Protein AF-A0A381UZU6-F1 (afdb_monomer_lite)

pLDDT: mean 80.6, std 13.65, range [43.84, 97.06]

Sequence (121 aa):
MTYFNIRTIEKYFTLFVFISLVFLPATEVITRFFGTTGVTASSVLVQHFTLWIGFAGAVIAARRNKLLSLTTEPLFEAESKINWFNFIGKVTTIFIVLALAYGSWELVKIEMDYPVDIAPL

Secondary structure (DSSP, 8-state):
---HHHHHHHHHHHHHHHHHHHHHHHHHHHHHHTTPPP-TTHHHHHHHHHHHHHHHHHHHHHHTT----S-SS-TT---SS--HHHHHHHHHHHHHHHHHHHHHHHHHHHHHH-TT-S---

Radius of gyration: 21.88 Å; chains: 1; bounding box: 54×37×60 Å

Structure (mmCIF, N/CA/C/O backbone):
data_AF-A0A381UZU6-F1
#
_entry.id   AF-A0A381UZU6-F1
#
loop_
_atom_site.group_PDB
_atom_site.id
_atom_site.type_symbol
_atom_site.label_atom_id
_atom_site.label_alt_id
_atom_site.label_comp_id
_atom_site.label_asym_id
_atom_site.label_entity_id
_atom_site.label_seq_id
_atom_site.pdbx_PDB_ins_code
_atom_site.Cartn_x
_atom_site.Cartn_y
_atom_site.Cartn_z
_atom_site.occupancy
_atom_site.B_iso_or_equiv
_atom_site.auth_seq_id
_atom_site.auth_comp_id
_atom_site.auth_asym_id
_atom_site.auth_atom_id
_atom_site.pdbx_PDB_model_num
ATOM 1 N N . MET A 1 1 ? -36.060 -11.513 -5.217 1.00 48.06 1 MET A N 1
ATOM 2 C CA . MET A 1 1 ? -35.441 -11.450 -6.558 1.00 48.06 1 MET A CA 1
ATOM 3 C C . MET A 1 1 ? -34.069 -10.768 -6.449 1.00 48.06 1 MET A C 1
ATOM 5 O O . MET A 1 1 ? -33.993 -9.717 -5.835 1.00 48.06 1 MET A O 1
ATOM 9 N N . THR A 1 2 ? -33.011 -11.364 -7.020 1.00 52.03 2 THR A N 1
ATOM 10 C CA . THR A 1 2 ? -31.786 -10.672 -7.512 1.00 52.03 2 THR A CA 1
ATOM 11 C C . THR A 1 2 ? -30.634 -10.252 -6.560 1.00 52.03 2 THR A C 1
ATOM 13 O O . THR A 1 2 ? -29.916 -9.310 -6.866 1.00 52.03 2 THR A O 1
ATOM 16 N N . TYR A 1 3 ? -30.319 -10.979 -5.476 1.00 56.62 3 TYR A N 1
ATOM 17 C CA . TYR A 1 3 ? -29.044 -10.761 -4.733 1.00 56.62 3 TYR A CA 1
ATOM 18 C C . TYR A 1 3 ? -27.857 -11.616 -5.218 1.00 56.62 3 TYR A C 1
ATOM 20 O O . TYR A 1 3 ? -26.728 -11.448 -4.749 1.00 56.62 3 TYR A O 1
ATOM 28 N N . PHE A 1 4 ? -28.098 -12.547 -6.143 1.00 59.22 4 PHE A N 1
ATOM 29 C CA . PHE A 1 4 ? -27.107 -13.550 -6.544 1.00 59.22 4 PHE A CA 1
ATOM 30 C C . PHE A 1 4 ? -26.030 -12.996 -7.494 1.00 59.22 4 PHE A C 1
ATOM 32 O O . PHE A 1 4 ? -24.890 -13.445 -7.441 1.00 59.22 4 PHE A O 1
ATOM 39 N N . ASN A 1 5 ? -26.344 -11.975 -8.303 1.00 70.69 5 ASN A N 1
ATOM 40 C CA . ASN A 1 5 ? -25.424 -11.512 -9.348 1.00 70.69 5 ASN A CA 1
ATOM 41 C C . ASN A 1 5 ? -24.385 -10.491 -8.848 1.00 70.69 5 ASN A C 1
ATOM 43 O O . ASN A 1 5 ? -23.218 -10.559 -9.213 1.00 70.69 5 ASN A O 1
ATOM 47 N N . ILE A 1 6 ? -24.768 -9.597 -7.929 1.00 77.44 6 ILE A N 1
ATOM 48 C CA . ILE A 1 6 ? -23.896 -8.508 -7.444 1.00 77.44 6 ILE A CA 1
ATOM 49 C C . ILE A 1 6 ? -22.614 -9.055 -6.792 1.00 77.44 6 ILE A C 1
ATOM 51 O O . ILE A 1 6 ? -21.520 -8.563 -7.039 1.00 77.44 6 ILE A O 1
ATOM 55 N N . ARG A 1 7 ? -22.722 -10.143 -6.014 1.00 81.00 7 ARG A N 1
ATOM 56 C CA . ARG A 1 7 ? -21.568 -10.797 -5.358 1.00 81.00 7 ARG A CA 1
ATOM 57 C C . ARG A 1 7 ? -20.568 -11.366 -6.357 1.00 81.00 7 ARG A C 1
ATOM 59 O O . ARG A 1 7 ? -19.368 -11.370 -6.103 1.00 81.00 7 ARG A O 1
ATOM 66 N N . THR A 1 8 ? -21.089 -11.924 -7.436 1.00 83.94 8 THR A N 1
ATOM 67 C CA . THR A 1 8 ? -20.306 -12.580 -8.474 1.00 83.94 8 THR A CA 1
ATOM 68 C C . THR A 1 8 ? -19.614 -11.523 -9.331 1.00 83.94 8 THR A C 1
ATOM 70 O O . THR A 1 8 ? -18.411 -11.618 -9.550 1.00 83.94 8 THR A O 1
ATOM 73 N N . ILE A 1 9 ? -20.335 -10.456 -9.686 1.00 88.06 9 ILE A N 1
ATOM 74 C CA . ILE A 1 9 ? -19.809 -9.293 -10.410 1.00 88.06 9 ILE A CA 1
ATOM 75 C C . ILE A 1 9 ? -18.676 -8.614 -9.634 1.00 88.06 9 ILE A C 1
ATOM 77 O O . ILE A 1 9 ? -17.606 -8.425 -10.199 1.00 88.06 9 ILE A O 1
ATOM 81 N N . GLU A 1 10 ? -18.864 -8.308 -8.343 1.00 87.62 10 GLU A N 1
ATOM 82 C CA . GLU A 1 10 ? -17.818 -7.697 -7.505 1.00 87.62 10 GLU A CA 1
ATOM 83 C C . GLU A 1 10 ? -16.537 -8.541 -7.492 1.00 87.62 10 GLU A C 1
ATOM 85 O O . GLU A 1 10 ? -15.450 -8.021 -7.719 1.00 87.62 10 GLU A O 1
ATOM 90 N N . LYS A 1 11 ? -16.658 -9.860 -7.286 1.00 89.19 11 LYS A N 1
ATOM 91 C CA . LYS A 1 11 ? -15.505 -10.773 -7.262 1.00 89.19 11 LYS A CA 1
ATOM 92 C C . LYS A 1 11 ? -14.768 -10.813 -8.595 1.00 89.19 11 LYS A C 1
ATOM 94 O O . LYS A 1 11 ? -13.542 -10.747 -8.601 1.00 89.19 11 LYS A O 1
ATOM 99 N N . TYR A 1 12 ? -15.496 -10.939 -9.705 1.00 92.62 12 TYR A N 1
ATOM 100 C CA . TYR A 1 12 ? -14.885 -10.962 -11.033 1.00 92.62 12 TYR A CA 1
ATOM 101 C C . TYR A 1 12 ? -14.254 -9.618 -11.389 1.00 92.62 12 TYR A C 1
ATOM 103 O O . TYR A 1 12 ? -13.160 -9.603 -11.942 1.00 92.62 12 TYR A O 1
ATOM 111 N N . PHE A 1 13 ? -14.887 -8.505 -11.012 1.00 92.81 13 PHE A N 1
ATOM 112 C CA . PHE A 1 13 ? -14.322 -7.171 -11.179 1.00 92.81 13 PHE A CA 1
ATOM 113 C C . PHE A 1 13 ? -13.016 -7.014 -10.390 1.00 92.81 13 PHE A C 1
ATOM 115 O O . PHE A 1 13 ? -11.993 -6.665 -10.972 1.00 92.81 13 PHE A O 1
ATOM 122 N N . THR A 1 14 ? -13.003 -7.348 -9.094 1.00 92.88 14 THR A N 1
ATOM 123 C CA . THR A 1 14 ? -11.779 -7.299 -8.276 1.00 92.88 14 THR A CA 1
ATOM 124 C C . THR A 1 14 ? -10.683 -8.195 -8.844 1.00 92.88 14 THR A C 1
ATOM 126 O O . THR A 1 14 ? -9.535 -7.772 -8.929 1.00 92.88 14 THR A O 1
ATOM 129 N N . LEU A 1 15 ? -11.025 -9.416 -9.265 1.00 94.31 15 LEU A N 1
ATOM 130 C CA . LEU A 1 15 ? -10.067 -10.343 -9.865 1.00 94.31 15 LEU A CA 1
ATOM 131 C C . LEU A 1 15 ? -9.479 -9.783 -11.167 1.00 94.31 15 LEU A C 1
ATOM 133 O O . LEU A 1 15 ? -8.271 -9.850 -11.368 1.00 94.31 15 LEU A O 1
ATOM 137 N N . PHE A 1 16 ? -10.315 -9.204 -12.028 1.00 94.56 16 PHE A N 1
ATOM 138 C CA . PHE A 1 16 ? -9.888 -8.594 -13.283 1.00 94.56 16 PHE A CA 1
ATOM 139 C C . PHE A 1 16 ? -8.922 -7.425 -13.058 1.00 94.56 16 PHE A C 1
ATOM 141 O O . PHE A 1 16 ? -7.861 -7.369 -13.685 1.00 94.56 16 PHE A O 1
ATOM 148 N N . VAL A 1 17 ? -9.251 -6.520 -12.130 1.00 93.94 17 VAL A N 1
ATOM 149 C CA . VAL A 1 17 ? -8.368 -5.401 -11.770 1.00 93.94 17 VAL A CA 1
ATOM 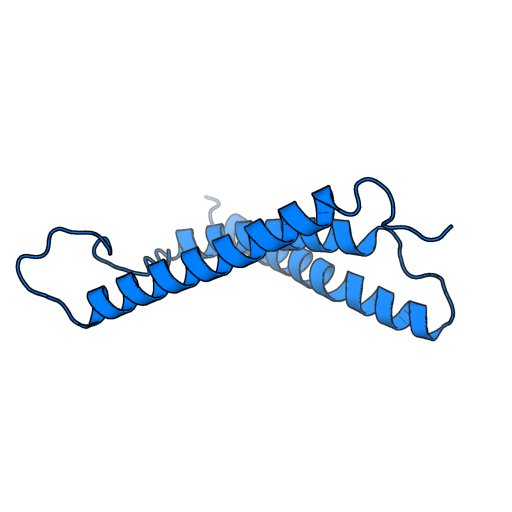150 C C . VAL A 1 17 ? -7.054 -5.929 -11.186 1.00 93.94 17 VAL A C 1
ATOM 152 O O . VAL A 1 17 ? -5.993 -5.403 -11.503 1.00 93.94 17 VAL A O 1
ATOM 155 N N . PHE A 1 18 ? -7.096 -7.000 -10.388 1.00 94.06 18 PHE A N 1
ATOM 156 C CA . PHE A 1 18 ? -5.910 -7.555 -9.734 1.00 94.06 18 PHE A CA 1
ATOM 157 C C . PHE A 1 18 ? -4.965 -8.187 -10.752 1.00 94.06 18 PHE A C 1
ATOM 159 O O . PHE A 1 18 ? -3.767 -7.916 -10.746 1.00 94.06 18 PHE A O 1
ATOM 166 N N . ILE A 1 19 ? -5.517 -8.986 -11.667 1.00 95.38 19 ILE A N 1
ATOM 167 C CA . ILE A 1 19 ? -4.758 -9.554 -12.779 1.00 95.38 19 ILE A CA 1
ATOM 168 C C . ILE A 1 19 ? -4.149 -8.426 -13.612 1.00 95.38 19 ILE A C 1
ATOM 170 O O . ILE A 1 19 ? -2.960 -8.482 -13.898 1.00 95.38 19 ILE A O 1
ATOM 174 N N . SER A 1 20 ? -4.914 -7.381 -13.938 1.00 91.75 20 SER A N 1
ATOM 175 C CA . SER A 1 20 ? -4.403 -6.232 -14.699 1.00 91.75 20 SER A CA 1
ATOM 176 C C . SER A 1 20 ? -3.251 -5.526 -13.975 1.00 91.75 20 SER A C 1
ATOM 178 O O . SER A 1 20 ? -2.224 -5.249 -14.589 1.00 91.75 20 SER A O 1
ATOM 180 N N . LEU A 1 21 ? -3.379 -5.304 -12.662 1.00 93.19 21 LEU A N 1
ATOM 181 C CA . LEU A 1 21 ? -2.355 -4.683 -11.818 1.00 93.19 21 LEU A CA 1
ATOM 182 C C . LEU A 1 21 ? -1.044 -5.472 -11.788 1.00 93.19 21 LEU A C 1
ATOM 184 O O . LEU A 1 21 ? 0.021 -4.867 -11.778 1.00 93.19 21 LEU A O 1
ATOM 188 N N . VAL A 1 22 ? -1.113 -6.805 -11.762 1.00 92.19 22 VAL A N 1
ATOM 189 C CA . VAL A 1 22 ? 0.075 -7.673 -11.732 1.00 92.19 22 VAL A CA 1
ATOM 190 C C . VAL A 1 22 ? 0.663 -7.855 -13.131 1.00 92.19 22 VAL A C 1
ATOM 192 O O . VAL A 1 22 ? 1.879 -7.844 -13.312 1.00 92.19 22 VAL A O 1
ATOM 195 N N . PHE A 1 23 ? -0.196 -8.016 -14.135 1.00 92.06 23 PHE A N 1
ATOM 196 C CA . PHE A 1 23 ? 0.207 -8.331 -15.501 1.00 92.06 23 PHE A CA 1
ATOM 197 C C . PHE A 1 23 ? 0.925 -7.169 -16.188 1.00 92.06 23 PHE A C 1
ATOM 199 O O . PHE A 1 23 ? 1.850 -7.388 -16.969 1.00 92.06 23 PHE A O 1
ATOM 206 N N . LEU A 1 24 ? 0.520 -5.938 -15.889 1.00 88.56 24 LEU A N 1
ATOM 207 C CA . LEU A 1 24 ? 1.049 -4.731 -16.513 1.00 88.56 24 LEU A CA 1
ATOM 208 C C . LEU A 1 24 ? 2.555 -4.515 -16.219 1.00 88.56 24 LEU A C 1
ATOM 210 O O . LEU A 1 24 ? 3.329 -4.490 -17.179 1.00 88.56 24 LEU A O 1
ATOM 214 N N . PRO A 1 25 ? 3.026 -4.500 -14.954 1.00 86.62 25 PRO A N 1
ATOM 215 C CA . PRO A 1 25 ? 4.457 -4.434 -14.653 1.00 86.62 25 PRO A CA 1
ATOM 216 C C . PRO A 1 25 ? 5.202 -5.727 -15.024 1.00 86.62 25 PRO A C 1
ATOM 218 O O . PRO A 1 25 ? 6.361 -5.666 -15.426 1.00 86.62 25 PRO A O 1
ATOM 221 N N . ALA A 1 26 ? 4.561 -6.902 -14.949 1.00 88.81 26 ALA A N 1
ATOM 222 C CA . ALA A 1 26 ? 5.189 -8.156 -15.378 1.00 88.81 26 ALA A CA 1
ATOM 223 C C . ALA A 1 26 ? 5.526 -8.137 -16.878 1.00 88.81 26 ALA A C 1
ATOM 225 O O . ALA A 1 26 ? 6.629 -8.506 -17.279 1.00 88.81 26 ALA A O 1
ATOM 226 N N . THR A 1 27 ? 4.597 -7.647 -17.700 1.00 87.62 27 THR A N 1
ATOM 227 C CA . THR A 1 27 ? 4.813 -7.479 -19.139 1.00 87.62 27 THR A CA 1
ATOM 228 C C . THR A 1 27 ? 5.889 -6.436 -19.405 1.00 87.62 27 THR A C 1
ATOM 230 O O . THR A 1 27 ? 6.757 -6.686 -20.230 1.00 87.62 27 THR A O 1
ATOM 233 N N . GLU A 1 28 ? 5.902 -5.318 -18.674 1.00 84.81 28 GLU A N 1
ATOM 234 C CA . GLU A 1 28 ? 6.940 -4.288 -18.811 1.00 84.81 28 GLU A CA 1
ATOM 235 C C . GLU A 1 28 ? 8.356 -4.839 -18.568 1.00 84.81 28 GLU A C 1
ATOM 237 O O . GLU A 1 28 ? 9.293 -4.534 -19.312 1.00 84.81 28 GLU A O 1
ATOM 242 N N . VAL A 1 29 ? 8.519 -5.687 -17.547 1.00 86.44 29 VAL A N 1
ATOM 243 C CA . VAL A 1 29 ? 9.792 -6.361 -17.262 1.00 86.44 29 VAL A CA 1
ATOM 244 C C . VAL A 1 29 ? 10.170 -7.309 -18.403 1.00 86.44 29 VAL A C 1
ATOM 246 O O . VAL A 1 29 ? 11.313 -7.288 -18.856 1.00 86.44 29 VAL A O 1
ATOM 249 N N . ILE A 1 30 ? 9.215 -8.086 -18.924 1.00 86.25 30 ILE A N 1
ATOM 250 C CA . ILE A 1 30 ? 9.439 -8.990 -20.062 1.00 86.25 30 ILE A CA 1
ATOM 251 C C . ILE A 1 30 ? 9.849 -8.205 -21.313 1.00 86.25 30 ILE A C 1
ATOM 253 O O . ILE A 1 30 ? 10.836 -8.552 -21.954 1.00 86.25 30 ILE A O 1
ATOM 257 N N . THR A 1 31 ? 9.149 -7.121 -21.650 1.00 84.31 31 THR A N 1
ATOM 258 C CA . THR A 1 31 ? 9.432 -6.321 -22.851 1.00 84.31 31 THR A CA 1
ATOM 259 C C . THR A 1 31 ? 10.793 -5.631 -22.782 1.00 84.31 31 THR A C 1
ATOM 261 O O . THR A 1 31 ? 11.454 -5.478 -23.814 1.00 84.31 31 THR A O 1
ATOM 264 N N . ARG A 1 32 ? 11.261 -5.270 -21.577 1.00 82.44 32 ARG A N 1
ATOM 265 C CA . ARG A 1 32 ? 12.628 -4.760 -21.379 1.00 82.44 32 ARG A CA 1
ATOM 266 C C . ARG A 1 32 ? 13.699 -5.792 -21.736 1.00 82.44 32 ARG A C 1
ATOM 268 O O . ARG A 1 32 ? 14.707 -5.406 -22.319 1.00 82.44 32 ARG A O 1
ATOM 275 N N . PHE A 1 33 ? 13.488 -7.084 -21.463 1.00 82.38 33 PHE A N 1
ATOM 276 C CA . PHE A 1 33 ? 14.445 -8.129 -21.865 1.00 82.38 33 PHE A CA 1
ATOM 277 C C . PHE A 1 33 ? 14.623 -8.226 -23.387 1.00 82.38 33 PHE A C 1
ATOM 279 O O . PHE A 1 33 ? 15.693 -8.609 -23.849 1.00 82.38 33 PHE A O 1
ATOM 286 N N . PHE A 1 34 ? 13.613 -7.835 -24.169 1.00 82.38 34 PHE A N 1
ATOM 287 C CA . PHE A 1 34 ? 13.674 -7.803 -25.635 1.00 82.38 34 PHE A CA 1
ATOM 288 C C . PHE A 1 34 ? 14.247 -6.491 -26.204 1.00 82.38 34 PHE A C 1
ATOM 290 O O . PHE A 1 34 ? 14.182 -6.269 -27.411 1.00 82.38 34 PHE A O 1
ATOM 297 N N . GLY A 1 35 ? 14.811 -5.614 -25.364 1.00 75.50 35 GLY A N 1
ATOM 298 C CA . GLY A 1 35 ? 15.471 -4.380 -25.805 1.00 75.50 35 GLY A CA 1
ATOM 299 C C . GLY A 1 35 ? 14.520 -3.245 -26.196 1.00 75.50 35 GLY A C 1
ATOM 300 O O . GLY A 1 35 ? 14.945 -2.291 -26.841 1.00 75.50 35 GLY A O 1
ATOM 301 N N . THR A 1 36 ? 13.240 -3.327 -25.819 1.00 75.81 36 THR A N 1
ATOM 302 C CA . THR A 1 36 ? 12.272 -2.242 -26.052 1.00 75.81 36 THR A CA 1
ATOM 303 C C . THR A 1 36 ? 12.307 -1.218 -24.916 1.00 75.81 36 THR A C 1
ATOM 305 O O . THR A 1 36 ? 12.568 -1.561 -23.758 1.00 75.81 36 THR A O 1
ATOM 308 N N . THR A 1 37 ? 12.028 0.051 -25.226 1.00 67.44 37 THR A N 1
ATOM 309 C CA . THR A 1 37 ? 11.764 1.068 -24.204 1.00 67.44 37 THR A CA 1
ATOM 310 C C . THR A 1 37 ? 10.465 0.689 -23.489 1.00 67.44 37 THR A C 1
ATOM 312 O O . THR A 1 37 ? 9.420 0.534 -24.115 1.00 67.44 37 THR A O 1
ATOM 315 N N . GLY A 1 38 ? 10.547 0.437 -22.177 1.00 63.06 38 GLY A N 1
ATOM 316 C CA . GLY A 1 38 ? 9.401 -0.002 -21.372 1.00 63.06 38 GLY A CA 1
ATOM 317 C C . GLY A 1 38 ? 8.199 0.946 -21.486 1.00 63.06 38 GLY A C 1
ATOM 318 O O . GLY A 1 38 ? 8.343 2.114 -21.841 1.00 63.06 38 GLY A O 1
ATOM 319 N N . VAL A 1 39 ? 7.001 0.446 -21.174 1.00 70.31 39 VAL A N 1
ATOM 320 C CA . VAL A 1 39 ? 5.743 1.201 -21.301 1.00 70.31 39 VAL A CA 1
ATOM 321 C C . VAL A 1 39 ? 5.767 2.445 -20.396 1.00 70.31 39 VAL A C 1
ATOM 323 O O . VAL A 1 39 ? 5.580 2.343 -19.187 1.00 70.31 39 VAL A O 1
ATOM 326 N N . THR A 1 40 ? 5.951 3.633 -20.982 1.00 62.41 40 THR A N 1
ATOM 327 C CA . THR A 1 40 ? 6.154 4.915 -20.269 1.00 62.41 40 THR A CA 1
ATOM 328 C C . THR A 1 40 ? 4.991 5.315 -1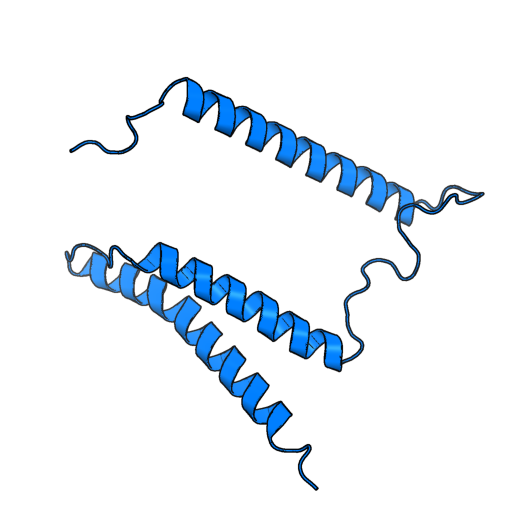9.346 1.00 62.41 40 THR A C 1
ATOM 330 O O . THR A 1 40 ? 5.188 6.063 -18.395 1.00 62.41 40 THR A O 1
ATOM 333 N N . ALA A 1 41 ? 3.785 4.783 -19.569 1.00 73.38 41 ALA A N 1
ATOM 334 C CA . ALA A 1 41 ? 2.595 5.044 -18.747 1.00 73.38 41 ALA A CA 1
ATOM 335 C C . ALA A 1 41 ? 2.294 3.955 -17.694 1.00 73.38 41 ALA A C 1
ATOM 337 O O . ALA A 1 41 ? 1.282 4.032 -16.993 1.00 73.38 41 ALA A O 1
ATOM 338 N N . SER A 1 42 ? 3.144 2.928 -17.587 1.00 76.19 42 SER A N 1
ATOM 339 C CA . SER A 1 42 ? 2.896 1.755 -16.741 1.00 76.19 42 SER A CA 1
ATOM 340 C C . SER A 1 42 ? 2.733 2.119 -15.261 1.00 76.19 42 SER A C 1
ATOM 342 O O . SER A 1 42 ? 1.766 1.710 -14.617 1.00 76.19 42 SER A O 1
ATOM 344 N N . SER A 1 43 ? 3.614 2.976 -14.737 1.00 82.50 43 SER A N 1
ATOM 345 C CA . SER A 1 43 ? 3.633 3.365 -13.321 1.00 82.50 43 SER A CA 1
ATOM 346 C C . SER A 1 43 ? 2.333 4.036 -12.866 1.00 82.50 43 SER A C 1
ATOM 348 O O . SER A 1 43 ? 1.796 3.698 -11.811 1.00 82.50 43 SER A O 1
ATOM 350 N N . VAL A 1 44 ? 1.788 4.945 -13.678 1.00 87.44 44 VAL A N 1
ATOM 351 C CA . VAL A 1 44 ? 0.543 5.664 -13.376 1.00 87.44 44 VAL A CA 1
ATOM 352 C C . VAL A 1 44 ? -0.649 4.709 -13.404 1.00 87.44 44 VAL A C 1
ATOM 354 O O . VAL A 1 44 ? -1.490 4.748 -12.506 1.00 87.44 44 VAL A O 1
ATOM 357 N N . LEU A 1 45 ? -0.720 3.805 -14.385 1.00 87.50 45 LEU A N 1
ATOM 358 C CA . LEU A 1 45 ? -1.799 2.816 -14.462 1.00 87.50 45 LEU A CA 1
ATOM 359 C C . LEU A 1 45 ? -1.775 1.846 -13.273 1.00 87.50 45 LEU A C 1
ATOM 361 O O . LEU A 1 45 ? -2.827 1.571 -12.694 1.00 87.50 45 LEU A O 1
ATOM 365 N N . VAL A 1 46 ? -0.592 1.391 -12.849 1.00 90.94 46 VAL A N 1
ATOM 366 C CA . VAL A 1 46 ? -0.437 0.540 -11.657 1.00 90.94 46 VAL A CA 1
ATOM 367 C C . VAL A 1 46 ? -0.951 1.247 -10.399 1.00 90.94 46 VAL A C 1
ATOM 369 O O . VAL A 1 46 ? -1.660 0.627 -9.603 1.00 90.94 46 VAL A O 1
ATOM 372 N N . GLN A 1 47 ? -0.684 2.547 -10.230 1.00 91.06 47 GLN A N 1
ATOM 373 C CA . GLN A 1 47 ? -1.206 3.323 -9.096 1.00 91.06 47 GLN A CA 1
ATOM 374 C C . GLN A 1 47 ? -2.739 3.380 -9.090 1.00 91.06 47 GLN A C 1
ATOM 376 O O . GLN A 1 47 ? -3.370 3.093 -8.070 1.00 91.06 47 GLN A O 1
ATOM 381 N N . HIS A 1 48 ? -3.355 3.674 -10.237 1.00 92.31 48 HIS A N 1
ATOM 382 C CA . HIS A 1 48 ? -4.813 3.723 -10.349 1.00 92.31 48 HIS A CA 1
ATOM 383 C C . HIS A 1 48 ? -5.441 2.349 -10.083 1.00 92.31 48 HIS A C 1
ATOM 385 O O . HIS A 1 48 ? -6.418 2.254 -9.339 1.00 92.31 48 HIS A O 1
ATOM 391 N N . PHE A 1 49 ? -4.864 1.265 -10.612 1.00 92.94 49 PHE A N 1
ATOM 392 C CA . PHE A 1 49 ? -5.347 -0.085 -10.319 1.00 92.94 49 PHE A C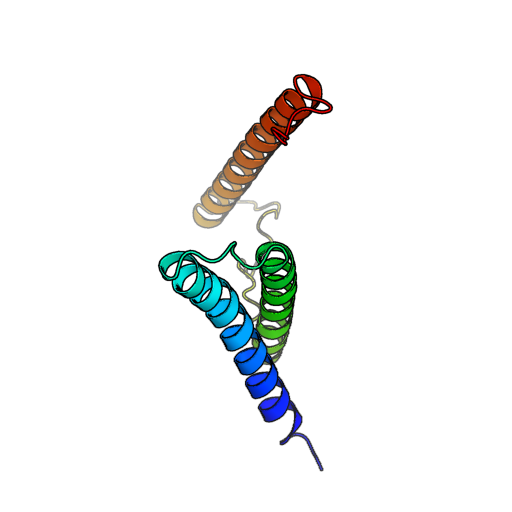A 1
ATOM 393 C C . PHE A 1 49 ? -5.162 -0.480 -8.851 1.00 92.94 49 PHE A C 1
ATOM 395 O O . PHE A 1 49 ? -6.012 -1.180 -8.302 1.00 92.94 49 PHE A O 1
ATOM 402 N N . THR A 1 50 ? -4.109 0.004 -8.188 1.00 93.38 50 THR A N 1
ATOM 403 C CA . THR A 1 50 ? -3.873 -0.250 -6.758 1.00 93.38 50 THR A CA 1
ATOM 404 C C . THR A 1 50 ? -4.989 0.371 -5.923 1.00 93.38 50 THR A C 1
ATOM 406 O O . THR A 1 50 ? -5.543 -0.279 -5.036 1.00 93.38 50 THR A O 1
ATOM 409 N N . LEU A 1 51 ? -5.385 1.598 -6.266 1.00 94.06 51 LEU A N 1
ATOM 410 C CA . LEU A 1 51 ? -6.510 2.293 -5.648 1.00 94.06 51 LEU A CA 1
ATOM 411 C C . LEU A 1 51 ? -7.842 1.564 -5.901 1.00 94.06 51 LEU A C 1
ATOM 413 O O . LEU A 1 51 ? -8.608 1.348 -4.960 1.00 94.06 51 LEU A O 1
ATOM 417 N N . TRP A 1 52 ? -8.091 1.092 -7.127 1.00 95.06 52 TRP A N 1
ATOM 418 C CA . TRP A 1 52 ? -9.272 0.273 -7.432 1.00 95.06 52 TRP A CA 1
ATOM 419 C C . TRP A 1 52 ? -9.316 -1.036 -6.631 1.00 95.06 52 TRP A C 1
ATOM 421 O O . TRP A 1 52 ? -10.385 -1.410 -6.144 1.00 95.06 52 TRP A O 1
ATOM 431 N N . ILE A 1 53 ? -8.179 -1.714 -6.437 1.00 94.12 53 ILE A N 1
ATOM 432 C CA . ILE A 1 53 ? -8.094 -2.913 -5.586 1.00 94.12 53 ILE A CA 1
ATOM 433 C C . ILE A 1 53 ? -8.335 -2.589 -4.118 1.00 94.12 53 ILE A C 1
ATOM 435 O O . ILE A 1 53 ? -9.076 -3.323 -3.462 1.00 94.12 53 ILE A O 1
ATOM 439 N N . GLY A 1 54 ? -7.776 -1.489 -3.612 1.00 92.19 54 GLY A N 1
ATOM 440 C CA . GLY A 1 54 ? -8.033 -1.020 -2.253 1.00 92.19 54 GLY A CA 1
ATOM 441 C C . GLY A 1 54 ? -9.526 -0.807 -1.999 1.00 92.19 54 GLY A C 1
ATOM 442 O O . GLY A 1 54 ? -10.080 -1.364 -1.049 1.00 92.19 54 GLY A O 1
ATOM 443 N N . PHE A 1 55 ? -10.209 -0.089 -2.897 1.00 92.06 55 PHE A N 1
ATOM 444 C CA . PHE A 1 55 ? -11.652 0.133 -2.795 1.00 92.06 55 PHE A CA 1
ATOM 445 C C . PHE A 1 55 ? -12.463 -1.156 -2.924 1.00 92.06 55 PHE A C 1
ATOM 447 O O . PHE A 1 55 ? -13.327 -1.423 -2.087 1.00 92.06 55 PHE A O 1
ATOM 454 N N . ALA A 1 56 ? -12.187 -1.985 -3.931 1.00 92.31 56 ALA A N 1
ATOM 455 C CA . ALA A 1 56 ? -12.946 -3.213 -4.141 1.00 92.31 56 ALA A CA 1
ATOM 456 C C . ALA A 1 56 ? -12.755 -4.212 -2.982 1.00 92.31 56 ALA A C 1
ATOM 458 O O . ALA A 1 56 ? -13.718 -4.826 -2.517 1.00 92.31 56 ALA A O 1
ATOM 459 N N . GLY A 1 57 ? -11.534 -4.317 -2.448 1.00 89.25 57 GLY A N 1
ATOM 460 C CA . GLY A 1 57 ? -11.228 -5.101 -1.253 1.00 89.25 57 GLY A CA 1
ATOM 461 C C . GLY A 1 57 ? -11.960 -4.590 -0.010 1.00 89.25 57 GLY A C 1
ATOM 462 O O . GLY A 1 57 ? -12.555 -5.389 0.717 1.00 89.25 57 GLY A O 1
ATOM 463 N N . ALA A 1 58 ? -11.996 -3.269 0.199 1.00 87.31 58 ALA A N 1
ATOM 464 C CA . ALA A 1 58 ? -12.725 -2.646 1.302 1.00 87.31 58 ALA A CA 1
ATOM 465 C C . ALA A 1 58 ? -14.238 -2.902 1.217 1.00 87.31 58 ALA A C 1
ATOM 467 O O . ALA A 1 58 ? -14.846 -3.285 2.216 1.00 87.31 58 ALA A O 1
ATOM 468 N N . VAL A 1 59 ? -14.843 -2.781 0.029 1.00 88.06 59 VAL A N 1
ATOM 469 C CA . VAL A 1 59 ? -16.268 -3.091 -0.195 1.00 88.06 59 VAL A CA 1
ATOM 470 C C . VAL A 1 59 ? -16.569 -4.555 0.144 1.00 88.06 59 VAL A C 1
ATOM 472 O O . VAL A 1 59 ? -17.515 -4.842 0.882 1.00 88.06 59 VAL A O 1
ATOM 475 N N . ILE A 1 60 ? -15.743 -5.499 -0.323 1.00 87.06 60 ILE A N 1
ATOM 476 C CA . ILE A 1 60 ? -15.918 -6.929 -0.021 1.00 87.06 60 ILE A CA 1
ATOM 477 C C . ILE A 1 60 ? -15.769 -7.205 1.486 1.00 87.06 60 ILE A C 1
ATOM 479 O O . ILE A 1 60 ? -16.530 -8.008 2.037 1.00 87.06 60 ILE A O 1
ATOM 483 N N . ALA A 1 61 ? -14.814 -6.558 2.161 1.00 85.31 61 ALA A N 1
ATOM 484 C CA . ALA A 1 61 ? -14.590 -6.697 3.601 1.00 85.31 61 ALA A CA 1
ATOM 485 C C . ALA A 1 61 ? -15.747 -6.113 4.429 1.00 85.31 61 ALA A C 1
ATOM 487 O O . ALA A 1 61 ? -16.247 -6.780 5.343 1.00 85.31 61 ALA A O 1
ATOM 488 N N . ALA A 1 62 ? -16.232 -4.924 4.053 1.00 83.62 62 ALA A N 1
ATOM 489 C CA . ALA A 1 62 ? -17.352 -4.238 4.691 1.00 83.62 62 ALA A CA 1
ATOM 490 C C . ALA A 1 62 ? -18.608 -5.108 4.718 1.00 83.62 62 ALA A C 1
ATOM 492 O O . ALA A 1 62 ? -19.251 -5.280 5.751 1.00 83.62 62 ALA A O 1
ATOM 493 N N . ARG A 1 63 ? -18.898 -5.767 3.595 1.00 78.19 63 ARG A N 1
ATOM 494 C CA . ARG A 1 63 ? -20.047 -6.668 3.467 1.00 78.19 63 ARG A CA 1
ATOM 495 C C . ARG A 1 63 ? -19.966 -7.923 4.328 1.00 78.19 63 ARG A C 1
ATOM 497 O O . ARG A 1 63 ? -20.994 -8.531 4.609 1.00 78.19 63 ARG A O 1
ATOM 504 N N . ARG A 1 64 ? -18.765 -8.356 4.717 1.00 76.19 64 ARG A N 1
ATOM 505 C CA . ARG A 1 64 ? -18.578 -9.529 5.583 1.00 76.19 64 ARG A CA 1
ATOM 506 C C . ARG A 1 64 ? -18.673 -9.180 7.071 1.00 76.19 64 ARG A C 1
ATOM 508 O O . ARG A 1 64 ? -18.338 -10.037 7.882 1.00 76.19 64 ARG A O 1
ATOM 515 N N . ASN A 1 65 ? -19.063 -7.945 7.425 1.00 67.31 65 ASN A N 1
ATOM 516 C CA . ASN A 1 65 ? -18.918 -7.377 8.774 1.00 67.31 65 ASN A CA 1
ATOM 517 C C . ASN A 1 65 ? -17.506 -7.606 9.347 1.00 67.31 65 ASN A C 1
ATOM 519 O O . ASN A 1 65 ? -17.303 -7.671 10.553 1.00 67.31 65 ASN A O 1
ATOM 523 N N . LYS A 1 66 ? -16.527 -7.742 8.444 1.00 62.09 66 LYS A N 1
ATOM 524 C CA . LYS A 1 66 ? -15.098 -7.827 8.722 1.00 62.09 66 LYS A CA 1
ATOM 525 C C . LYS A 1 66 ? -14.437 -6.547 8.235 1.00 62.09 66 LYS A C 1
ATOM 527 O O . LYS A 1 66 ? -13.351 -6.591 7.661 1.00 62.09 66 LYS A O 1
ATOM 532 N N . LEU A 1 67 ? -15.103 -5.409 8.454 1.00 57.81 67 LEU A N 1
ATOM 533 C CA . LEU A 1 67 ? -14.359 -4.174 8.640 1.00 57.81 67 LEU A CA 1
ATOM 534 C C . LEU A 1 67 ? -13.409 -4.519 9.769 1.00 57.81 67 LEU A C 1
ATOM 536 O O . LEU A 1 67 ? -13.862 -4.796 10.877 1.00 57.81 67 LEU A O 1
ATOM 540 N N . LEU A 1 68 ? -12.134 -4.682 9.445 1.00 49.03 68 LEU A N 1
ATOM 541 C CA . LEU A 1 68 ? -11.102 -4.901 10.431 1.00 49.03 68 LEU A CA 1
ATOM 542 C C . LEU A 1 68 ? -11.058 -3.609 11.247 1.00 49.03 68 LEU A C 1
ATOM 544 O O . LEU A 1 68 ? -10.295 -2.694 10.963 1.00 49.03 68 LEU A O 1
ATOM 548 N N . SER A 1 69 ? -11.974 -3.499 12.202 1.00 57.91 69 SER A N 1
ATOM 549 C CA . SER A 1 69 ? -11.883 -2.584 13.310 1.00 57.91 69 SER A CA 1
ATOM 550 C C . SER A 1 69 ? -10.685 -3.120 14.068 1.00 57.91 69 SER A C 1
ATOM 552 O O . SER A 1 69 ? -10.762 -4.109 14.793 1.00 57.91 69 SER A O 1
ATOM 554 N N . LEU A 1 70 ? -9.524 -2.550 13.745 1.00 52.88 70 LEU A N 1
ATOM 555 C CA . LEU A 1 70 ? -8.240 -2.905 14.336 1.00 52.88 70 LEU A CA 1
ATOM 556 C C . LEU A 1 70 ? -8.293 -2.760 15.869 1.00 52.88 70 LEU A C 1
ATOM 558 O O . LEU A 1 70 ? -7.443 -3.303 16.565 1.00 52.88 70 LEU A O 1
ATOM 562 N N . THR A 1 71 ? -9.314 -2.068 16.385 1.00 55.62 71 THR A N 1
ATOM 563 C CA . THR A 1 71 ? -9.620 -1.916 17.797 1.00 55.62 71 THR A CA 1
ATOM 564 C C . THR A 1 71 ? -11.147 -1.883 17.998 1.00 55.62 71 THR A C 1
ATOM 566 O O . THR A 1 71 ? -11.819 -0.963 17.536 1.00 55.62 71 THR A O 1
ATOM 569 N N . THR A 1 72 ? -11.717 -2.878 18.690 1.00 60.00 72 THR A N 1
ATOM 570 C CA . THR A 1 72 ? -13.143 -2.874 19.094 1.00 60.00 72 THR A CA 1
ATOM 571 C C . THR A 1 72 ? -13.485 -1.656 19.966 1.00 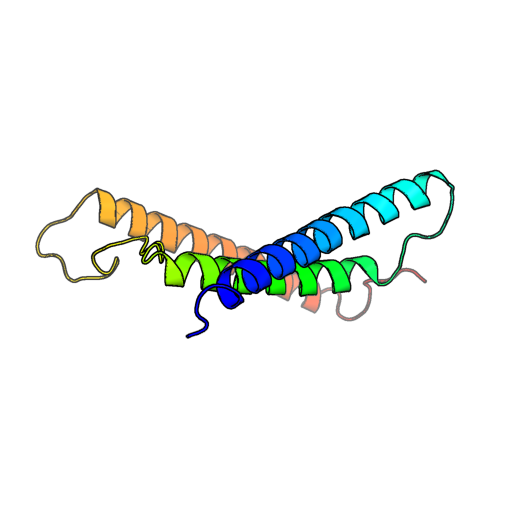60.00 72 THR A C 1
ATOM 573 O O . THR A 1 72 ? -14.626 -1.207 19.978 1.00 60.00 72 THR A O 1
ATOM 576 N N . GLU A 1 73 ? -12.482 -1.099 20.648 1.00 64.69 73 GLU A N 1
ATOM 577 C CA . GLU A 1 73 ? -12.554 0.142 21.420 1.00 64.69 73 GLU A CA 1
ATOM 578 C C . GLU A 1 73 ? -11.641 1.202 20.785 1.00 64.69 73 GLU A C 1
ATOM 580 O O . GLU A 1 73 ? -10.595 0.846 20.239 1.00 64.69 73 GLU A O 1
ATOM 585 N N . PRO A 1 74 ? -11.990 2.496 20.792 1.00 64.56 74 PRO A N 1
ATOM 586 C CA . PRO A 1 74 ? -11.130 3.536 20.242 1.00 64.56 74 PRO A CA 1
ATOM 587 C C . PRO A 1 74 ? 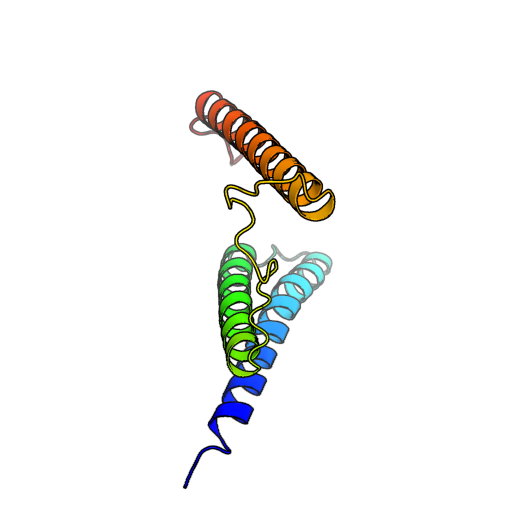-9.758 3.529 20.926 1.00 64.56 74 PRO A C 1
ATOM 589 O O . PRO A 1 74 ? -9.647 3.602 22.146 1.00 64.56 74 PRO A O 1
ATOM 592 N N . LEU A 1 75 ? -8.686 3.498 20.126 1.00 64.56 75 LEU A N 1
ATOM 593 C CA . LEU A 1 75 ? -7.313 3.447 20.641 1.00 64.56 75 LEU A CA 1
ATOM 594 C C . LEU A 1 75 ? -6.987 4.626 21.578 1.00 64.56 75 LEU A C 1
ATOM 596 O O . LEU A 1 75 ? -6.103 4.505 22.414 1.00 64.56 75 LEU A O 1
ATOM 600 N N . PHE A 1 76 ? -7.690 5.756 21.460 1.00 65.75 76 PHE A N 1
ATOM 601 C CA . PHE A 1 76 ? -7.490 6.969 22.257 1.00 65.75 76 PHE A CA 1
ATOM 602 C C . PHE A 1 76 ? -8.674 7.274 23.186 1.00 65.75 76 PHE A C 1
ATOM 604 O O . PHE A 1 76 ? -9.138 8.410 23.241 1.00 65.75 76 PHE A O 1
ATOM 611 N N . GLU A 1 77 ? -9.171 6.289 23.930 1.00 68.69 77 GLU A N 1
ATOM 612 C CA . GLU A 1 77 ? -10.065 6.572 25.057 1.00 68.69 77 GLU A CA 1
ATOM 613 C C . GLU A 1 77 ? -9.292 6.963 26.324 1.00 68.69 77 GLU A C 1
ATOM 615 O O . GLU A 1 77 ? -8.141 6.561 26.547 1.00 68.69 77 GLU A O 1
ATOM 620 N N . ALA A 1 78 ? -9.940 7.779 27.161 1.00 64.81 78 ALA A N 1
ATOM 621 C CA . ALA A 1 78 ? -9.473 8.122 28.499 1.00 64.81 78 ALA A CA 1
ATOM 622 C C . ALA A 1 78 ? -9.682 6.916 29.430 1.00 64.81 78 ALA A C 1
ATOM 624 O O . ALA A 1 78 ? -10.626 6.860 30.216 1.00 64.81 78 ALA A O 1
ATOM 625 N N . GLU A 1 79 ? -8.819 5.913 29.299 1.00 65.56 79 GLU A N 1
ATOM 626 C CA . GLU A 1 79 ? -8.854 4.723 30.143 1.00 65.56 79 GLU A CA 1
ATOM 627 C C . GLU A 1 79 ? -8.401 5.063 31.571 1.00 65.56 79 GLU A C 1
ATOM 629 O O . GLU A 1 79 ? -7.360 5.686 31.783 1.00 65.56 79 GLU A O 1
ATOM 634 N N . SER A 1 80 ? -9.156 4.613 32.576 1.00 68.06 80 SER A N 1
ATOM 635 C CA . SER A 1 80 ? -8.804 4.798 33.994 1.00 68.06 80 SER A CA 1
ATOM 636 C C . SER A 1 80 ? -7.630 3.920 34.454 1.00 68.06 80 SER A C 1
ATOM 638 O O . SER A 1 80 ? -7.067 4.147 35.526 1.00 68.06 80 SER A O 1
ATOM 640 N N . LYS A 1 81 ? -7.243 2.917 33.652 1.00 74.00 81 LYS A N 1
ATOM 641 C CA . LYS A 1 81 ? -6.096 2.028 33.874 1.00 74.00 81 LYS A CA 1
ATOM 642 C C . LYS A 1 81 ? -5.309 1.861 32.580 1.00 74.00 81 LYS A C 1
ATOM 644 O O . LYS A 1 81 ? -5.885 1.842 31.503 1.00 74.00 81 LYS A O 1
ATOM 649 N N . ILE A 1 82 ? -3.991 1.702 32.689 1.00 72.38 82 ILE A N 1
ATOM 650 C CA . ILE A 1 82 ? -3.127 1.486 31.524 1.00 72.38 82 ILE A CA 1
ATOM 651 C C . ILE A 1 82 ? -3.341 0.060 31.002 1.00 72.38 82 ILE A C 1
ATOM 653 O O . ILE A 1 82 ? -2.854 -0.899 31.601 1.00 72.38 82 ILE A O 1
ATOM 657 N N . ASN A 1 83 ? -4.038 -0.089 29.874 1.00 78.56 83 ASN A N 1
ATOM 658 C CA . ASN A 1 83 ? -4.040 -1.330 29.109 1.00 78.56 83 ASN A CA 1
ATOM 659 C C . ASN A 1 83 ? -2.747 -1.433 28.280 1.00 78.56 83 ASN A C 1
ATOM 661 O O . ASN A 1 83 ? -2.489 -0.619 27.391 1.00 78.56 83 ASN A O 1
ATOM 665 N N . TRP A 1 84 ? -1.924 -2.446 28.567 1.00 78.12 84 TRP A N 1
ATOM 666 C CA . TRP A 1 84 ? -0.631 -2.662 27.905 1.00 78.12 84 TRP A CA 1
ATOM 667 C C . TRP A 1 84 ? -0.761 -2.839 26.382 1.00 78.12 84 TRP A C 1
ATOM 669 O O . TRP A 1 84 ? 0.084 -2.355 25.630 1.00 78.12 84 TRP A O 1
ATOM 679 N N . PHE A 1 85 ? -1.851 -3.458 25.912 1.00 77.81 85 PHE A N 1
ATOM 680 C CA . PHE A 1 85 ? -2.110 -3.640 24.480 1.00 77.81 85 PHE A CA 1
ATOM 681 C C . PHE A 1 85 ? -2.398 -2.306 23.776 1.00 77.81 85 PHE A C 1
ATOM 683 O O . PHE A 1 85 ? -1.803 -2.017 22.735 1.00 77.81 85 PHE A O 1
ATOM 690 N N . ASN A 1 86 ? -3.231 -1.448 24.374 1.00 76.62 86 ASN A N 1
ATOM 691 C CA . ASN A 1 86 ? -3.529 -0.122 23.823 1.00 76.62 86 ASN A CA 1
ATOM 692 C C . ASN A 1 86 ? -2.312 0.807 23.907 1.00 76.62 86 ASN A C 1
ATOM 694 O O . ASN A 1 86 ? -2.083 1.603 22.999 1.00 76.62 86 ASN A O 1
ATOM 698 N N . PHE A 1 87 ? -1.486 0.681 24.950 1.00 82.56 87 PHE A N 1
ATOM 699 C CA . PHE A 1 87 ? -0.239 1.436 25.073 1.00 82.56 87 PHE A CA 1
ATOM 700 C C . PHE A 1 87 ? 0.735 1.141 23.921 1.00 82.56 87 PHE A C 1
ATOM 702 O O . PHE A 1 87 ? 1.230 2.074 23.290 1.00 82.56 87 PHE A O 1
ATOM 709 N N . ILE A 1 88 ? 0.949 -0.136 23.577 1.00 85.69 88 ILE A N 1
ATOM 710 C CA . ILE A 1 88 ? 1.792 -0.522 22.431 1.00 85.69 88 ILE A CA 1
ATOM 711 C C . ILE A 1 88 ? 1.222 0.035 21.120 1.00 85.69 88 ILE A C 1
ATOM 713 O O . ILE A 1 88 ? 1.974 0.559 20.294 1.00 85.69 88 ILE A O 1
ATOM 717 N N . GLY A 1 89 ? -0.100 -0.029 20.935 1.00 84.75 89 GLY A N 1
ATOM 718 C CA . GLY A 1 89 ? -0.765 0.548 19.765 1.00 84.75 89 GLY A CA 1
ATOM 719 C C . GLY A 1 89 ? -0.565 2.066 19.656 1.00 84.75 89 GLY A C 1
ATOM 720 O O . GLY A 1 89 ? -0.218 2.567 18.582 1.00 84.75 89 GLY A O 1
ATOM 721 N N . LYS A 1 90 ? -0.705 2.797 20.772 1.00 84.50 90 LYS A N 1
ATOM 722 C CA . LYS A 1 90 ? -0.452 4.249 20.853 1.00 84.50 90 LYS A CA 1
ATOM 723 C C . LYS A 1 90 ? 0.996 4.582 20.481 1.00 84.50 90 LYS A C 1
ATOM 725 O O . LYS A 1 90 ? 1.222 5.439 19.629 1.00 84.50 90 LYS A O 1
ATOM 730 N N . VAL A 1 91 ? 1.972 3.874 21.057 1.00 90.19 91 VAL A N 1
ATOM 731 C CA . VAL A 1 91 ? 3.406 4.086 20.783 1.00 90.19 91 VAL A CA 1
ATOM 732 C C . VAL A 1 91 ? 3.749 3.788 19.325 1.00 90.19 91 VAL A C 1
ATOM 734 O O . VAL A 1 91 ? 4.428 4.584 18.682 1.00 90.19 91 VAL A O 1
ATOM 737 N N . THR A 1 92 ? 3.236 2.684 18.780 1.00 89.50 92 THR A N 1
ATOM 738 C CA . THR A 1 92 ? 3.467 2.298 17.379 1.00 89.50 92 THR A CA 1
ATOM 739 C C . THR A 1 92 ? 2.896 3.343 16.423 1.00 89.50 92 THR A C 1
ATOM 741 O O . THR A 1 92 ? 3.557 3.728 15.463 1.00 89.50 92 THR A O 1
ATOM 744 N N . THR A 1 93 ? 1.702 3.865 16.716 1.00 87.94 93 THR A N 1
ATOM 745 C CA . THR A 1 93 ? 1.077 4.929 15.917 1.00 87.94 93 THR A CA 1
ATOM 746 C C . THR A 1 93 ? 1.921 6.203 15.934 1.00 87.94 93 THR A C 1
ATOM 748 O O . THR A 1 93 ? 2.216 6.750 14.875 1.00 87.94 93 THR A O 1
ATOM 751 N N . ILE A 1 94 ? 2.371 6.649 17.113 1.00 92.81 94 ILE A N 1
ATOM 752 C CA . ILE A 1 94 ? 3.246 7.827 17.243 1.00 92.81 94 ILE A CA 1
ATOM 753 C C . ILE A 1 94 ? 4.555 7.616 16.474 1.00 92.81 94 ILE A C 1
ATOM 755 O O . ILE A 1 94 ? 4.988 8.506 15.746 1.00 92.81 94 ILE A O 1
ATOM 759 N N . PHE A 1 95 ? 5.162 6.435 16.591 1.00 94.88 95 PHE A N 1
ATOM 760 C CA . PHE A 1 95 ? 6.395 6.099 15.884 1.00 94.88 95 PHE A CA 1
ATOM 761 C C . PHE A 1 95 ? 6.228 6.172 14.360 1.00 94.88 95 PHE A C 1
ATOM 763 O O . PHE A 1 95 ? 7.034 6.813 13.689 1.00 94.88 95 PHE A O 1
ATOM 770 N N . ILE A 1 96 ? 5.157 5.581 13.817 1.00 94.50 96 ILE A N 1
ATOM 771 C CA . ILE A 1 96 ? 4.848 5.636 12.380 1.00 94.50 96 ILE A CA 1
ATOM 772 C C . ILE A 1 96 ? 4.661 7.087 11.925 1.00 94.50 96 ILE A C 1
ATOM 774 O O . ILE A 1 96 ? 5.225 7.487 10.910 1.00 94.50 96 ILE A O 1
ATOM 778 N N . VAL A 1 97 ? 3.908 7.893 12.680 1.00 95.44 97 VAL A N 1
ATOM 779 C CA . VAL A 1 97 ? 3.672 9.307 12.346 1.00 95.44 97 VAL A CA 1
ATOM 780 C C . VAL A 1 97 ? 4.977 10.106 12.348 1.00 95.44 97 VAL A C 1
ATOM 782 O O . VAL A 1 97 ? 5.196 10.898 11.436 1.00 95.44 97 VAL A O 1
ATOM 785 N N . LEU A 1 98 ? 5.871 9.877 13.314 1.00 97.06 98 LEU A N 1
ATOM 786 C CA . LEU A 1 98 ? 7.184 10.528 13.353 1.00 97.06 98 LEU A CA 1
ATOM 787 C C . LEU A 1 98 ? 8.076 10.109 12.178 1.00 97.06 98 LEU A C 1
ATOM 789 O O . LEU A 1 98 ? 8.720 10.965 11.575 1.00 97.06 98 LEU A O 1
ATOM 793 N N . ALA A 1 99 ? 8.089 8.822 11.823 1.00 96.12 99 ALA A N 1
ATOM 794 C CA . ALA A 1 99 ? 8.840 8.327 10.672 1.00 96.12 99 ALA A CA 1
ATOM 795 C C . ALA A 1 99 ? 8.337 8.949 9.356 1.00 96.12 99 ALA A C 1
ATOM 797 O O . ALA A 1 99 ? 9.136 9.400 8.536 1.00 96.12 99 ALA A O 1
ATOM 798 N N . LEU A 1 100 ? 7.013 9.040 9.182 1.00 94.38 100 LEU A N 1
ATOM 799 C CA . LEU A 1 100 ? 6.398 9.697 8.026 1.00 94.38 100 LEU A CA 1
ATOM 800 C C . LEU A 1 100 ? 6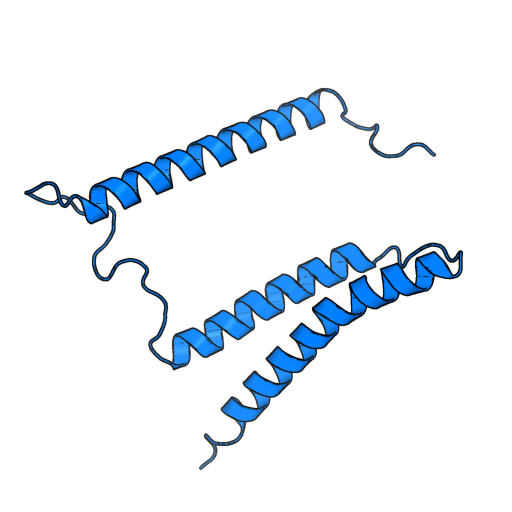.679 11.204 7.998 1.00 94.38 100 LEU A C 1
ATOM 802 O O . LEU A 1 100 ? 6.982 11.745 6.937 1.00 94.38 100 LEU A O 1
ATOM 806 N N . ALA A 1 101 ? 6.619 11.880 9.147 1.00 96.56 101 ALA A N 1
ATOM 807 C CA . ALA A 1 101 ? 6.943 13.300 9.247 1.00 96.56 101 ALA A CA 1
ATOM 808 C C . ALA A 1 101 ? 8.408 13.571 8.877 1.00 96.56 101 ALA A C 1
ATOM 810 O O . ALA A 1 101 ? 8.688 14.523 8.151 1.00 96.56 101 ALA A O 1
ATOM 811 N N . TYR A 1 102 ? 9.331 12.712 9.318 1.00 97.06 102 TYR A N 1
ATOM 812 C CA . TYR A 1 102 ? 10.743 12.805 8.954 1.00 97.06 102 TYR A CA 1
ATOM 813 C C . TYR A 1 102 ? 10.958 12.629 7.446 1.00 97.06 102 TYR A C 1
ATOM 815 O O . TYR A 1 102 ? 11.573 13.490 6.821 1.00 97.06 102 TYR A O 1
ATOM 823 N N . GLY A 1 103 ? 10.385 11.579 6.846 1.00 93.50 103 GLY A N 1
ATOM 824 C CA . GLY A 1 103 ? 10.486 11.351 5.401 1.00 93.50 103 GLY A CA 1
ATOM 825 C C . GLY A 1 103 ? 9.853 12.477 4.575 1.00 93.50 103 GLY A C 1
ATOM 826 O O . GLY A 1 103 ? 10.416 12.908 3.573 1.00 93.50 103 GLY A O 1
ATOM 827 N N . SER A 1 104 ? 8.719 13.025 5.024 1.00 93.31 104 SER A N 1
ATOM 828 C CA . SER A 1 104 ? 8.093 14.182 4.373 1.00 93.31 104 SER A CA 1
ATOM 829 C C . SER A 1 104 ? 8.949 15.444 4.484 1.00 93.31 104 SER A C 1
ATOM 831 O O . SER A 1 104 ? 8.987 16.233 3.544 1.00 93.31 104 SER A O 1
ATOM 833 N N . TRP A 1 105 ? 9.620 15.658 5.616 1.00 95.56 105 TRP A N 1
ATOM 834 C CA . TRP A 1 105 ? 10.521 16.793 5.806 1.00 95.56 105 TRP A CA 1
ATOM 835 C C . TRP A 1 105 ? 11.757 16.689 4.906 1.00 95.56 105 TRP A C 1
ATOM 837 O O . TRP A 1 105 ? 12.200 17.688 4.346 1.00 95.56 105 TRP A O 1
ATOM 847 N N . GLU A 1 106 ? 12.297 15.481 4.741 1.00 92.56 106 GLU A N 1
ATOM 848 C CA . GLU A 1 106 ? 13.401 15.207 3.821 1.00 92.56 106 GLU A CA 1
ATOM 849 C C . GLU A 1 106 ? 13.002 15.463 2.363 1.00 92.56 106 GLU A C 1
ATOM 851 O O . GLU A 1 106 ? 13.715 16.178 1.662 1.00 92.56 106 GLU A O 1
ATOM 856 N N . LEU A 1 107 ? 11.823 14.992 1.942 1.00 89.00 107 LEU A N 1
ATOM 857 C CA . LEU A 1 107 ? 11.289 15.247 0.601 1.00 89.00 107 LEU A CA 1
ATOM 858 C C . LEU A 1 107 ? 11.187 16.751 0.302 1.00 89.00 107 LEU A C 1
ATOM 860 O O . LEU A 1 107 ? 11.626 17.199 -0.751 1.00 89.00 107 LEU A O 1
ATOM 864 N N . VAL A 1 108 ? 10.659 17.544 1.241 1.00 91.50 108 VAL A N 1
ATOM 865 C CA . VAL A 1 108 ? 10.528 19.001 1.065 1.00 91.50 108 VAL A CA 1
ATOM 866 C C . VAL A 1 108 ? 11.890 19.679 0.919 1.00 91.50 108 VAL A C 1
ATOM 868 O O . VAL A 1 108 ? 12.025 20.587 0.103 1.00 91.50 108 VAL A O 1
ATOM 871 N N . LYS A 1 109 ? 12.909 19.250 1.677 1.00 90.56 109 LYS A N 1
ATOM 872 C CA . LYS A 1 109 ? 14.269 19.786 1.508 1.00 90.56 109 LYS A CA 1
ATOM 873 C C . LYS A 1 109 ? 14.839 19.460 0.134 1.00 90.56 109 LYS A C 1
ATOM 875 O O . LYS A 1 109 ? 15.418 20.341 -0.485 1.00 90.56 109 LYS A O 1
ATOM 880 N N . ILE A 1 110 ? 14.654 18.226 -0.337 1.00 87.94 110 ILE A N 1
ATOM 881 C CA . ILE A 1 110 ? 15.130 17.796 -1.656 1.00 87.94 110 ILE A CA 1
ATOM 882 C C . ILE A 1 110 ? 14.474 18.639 -2.754 1.00 87.94 110 ILE A C 1
ATOM 884 O O . ILE A 1 110 ? 15.175 19.159 -3.615 1.00 87.94 110 ILE A O 1
ATOM 888 N N . GLU A 1 111 ? 13.158 18.838 -2.692 1.00 84.12 111 GLU A N 1
ATOM 889 C CA . GLU A 1 111 ? 12.432 19.639 -3.685 1.00 84.12 111 GLU A CA 1
ATOM 890 C C . GLU A 1 111 ? 12.850 21.121 -3.656 1.00 84.12 111 GLU A C 1
ATOM 892 O O . GLU A 1 111 ? 12.852 21.800 -4.681 1.00 84.12 111 GLU A O 1
ATOM 897 N N . MET A 1 112 ? 13.224 21.632 -2.477 1.00 86.88 112 MET A N 1
ATOM 898 C CA . MET A 1 112 ? 13.710 23.002 -2.305 1.00 86.88 112 MET A CA 1
ATOM 899 C C . MET A 1 112 ? 15.143 23.189 -2.830 1.00 86.88 112 MET A C 1
ATOM 901 O O . MET A 1 112 ? 15.442 24.244 -3.389 1.00 86.88 112 MET A O 1
ATOM 905 N N . ASP A 1 113 ? 16.008 22.184 -2.672 1.00 85.19 113 ASP A N 1
ATOM 906 C CA . ASP A 1 113 ? 17.394 22.204 -3.158 1.00 85.19 113 ASP A CA 1
ATOM 907 C C . ASP A 1 113 ? 17.493 21.896 -4.669 1.00 85.19 113 ASP A C 1
ATOM 909 O O . ASP A 1 113 ? 18.405 22.391 -5.333 1.00 85.19 113 ASP A O 1
ATOM 913 N N . TYR A 1 114 ? 16.541 21.139 -5.238 1.00 80.94 114 TYR A N 1
ATOM 914 C CA . TYR A 1 114 ? 16.493 20.763 -6.661 1.00 80.94 114 TYR A CA 1
ATOM 915 C C . TYR A 1 114 ? 15.150 21.125 -7.328 1.00 80.94 114 TYR A C 1
ATOM 917 O O . TYR A 1 114 ? 14.421 20.237 -7.772 1.00 80.94 114 TYR A O 1
ATOM 925 N N . PRO A 1 115 ? 14.811 22.421 -7.468 1.00 68.56 115 PRO A N 1
ATOM 926 C CA . PRO A 1 115 ? 13.488 22.840 -7.931 1.00 68.56 115 PRO A CA 1
ATOM 927 C C . PRO A 1 115 ? 13.148 22.447 -9.384 1.00 68.56 115 PRO A C 1
ATOM 929 O O . PRO A 1 115 ? 11.968 22.455 -9.728 1.00 68.56 115 PRO A O 1
ATOM 932 N N . VAL A 1 116 ? 14.126 22.121 -10.251 1.00 67.44 116 VAL A N 1
ATOM 933 C CA . VAL A 1 116 ? 13.902 21.741 -11.669 1.00 67.44 116 VAL A CA 1
ATOM 934 C C . VAL A 1 116 ? 15.067 20.902 -12.252 1.00 67.44 116 VAL A C 1
ATOM 936 O O . VAL A 1 116 ? 15.620 21.268 -13.282 1.00 67.44 116 VAL A O 1
ATOM 939 N N . ASP A 1 117 ? 15.497 19.800 -11.622 1.00 59.66 117 ASP A N 1
ATOM 940 C CA . ASP A 1 117 ? 16.584 18.965 -12.200 1.00 59.66 117 ASP A CA 1
ATOM 941 C C . ASP A 1 117 ? 16.401 17.446 -11.984 1.00 59.66 117 ASP A C 1
ATOM 943 O O . ASP A 1 117 ? 17.312 16.708 -11.616 1.00 59.66 117 ASP A O 1
ATOM 947 N N . ILE A 1 118 ? 15.182 16.953 -12.226 1.00 57.69 118 ILE A N 1
ATOM 948 C CA . ILE A 1 118 ? 14.820 15.521 -12.133 1.00 57.69 118 ILE A CA 1
ATOM 949 C C . ILE A 1 118 ? 14.655 14.824 -13.496 1.00 57.69 118 ILE A C 1
ATOM 951 O O . ILE A 1 118 ? 14.024 13.772 -13.589 1.00 57.69 118 ILE A O 1
ATOM 955 N N . ALA A 1 119 ? 15.259 15.356 -14.562 1.00 52.88 119 ALA A N 1
ATOM 956 C CA . ALA A 1 119 ? 15.458 14.608 -15.803 1.00 52.88 119 ALA A CA 1
ATOM 957 C C . ALA A 1 119 ? 16.749 15.061 -16.509 1.00 52.88 119 ALA A C 1
ATOM 959 O O . ALA A 1 119 ? 16.772 16.174 -17.033 1.00 52.88 119 ALA A O 1
ATOM 960 N N . PRO A 1 120 ? 17.813 14.234 -16.582 1.00 50.09 120 PRO A N 1
ATOM 961 C CA . PRO A 1 120 ? 18.798 14.434 -17.637 1.00 50.09 120 PRO A CA 1
ATOM 962 C C . PRO A 1 120 ? 18.078 14.288 -18.990 1.00 50.09 120 PRO A C 1
ATOM 964 O O . PRO A 1 120 ? 17.349 13.313 -19.192 1.00 50.09 120 PRO A O 1
ATOM 967 N N . LEU A 1 121 ? 18.239 15.288 -19.866 1.00 43.84 121 LEU A N 1
ATOM 968 C CA . LEU A 1 121 ? 17.822 15.234 -21.275 1.00 43.84 121 LEU A CA 1
ATOM 969 C C . LEU A 1 121 ? 18.514 14.084 -22.018 1.00 43.84 121 LEU A C 1
ATOM 971 O O . LEU A 1 121 ? 19.714 13.844 -21.743 1.00 43.84 121 LEU A O 1
#

Organism: NCBI:txid408172

Foldseek 3Di:
DDPPVVVVVLVVVLVVLVCVLVVLVVVQVVVVVVVDDGDPCSVVSNVVSVVVNVVSVCVVCVVVVNPVPVDPDPLDDPDPDDDPVSVVVVVVVVVVVVVVVVVVVVVVVVCVVCVDDPDDD